Protein AF-A0A5Y4YJC3-F1 (afdb_monomer)

Sequence (100 aa):
MKVLNFFYENHPKFEVSYERKNQISKPNIIIKGPRFCGKKTLIFNFLSQFKASEILFLDLYDTRFEKQSLERLADFLNENLQIKILCLYNLDFIPNLEKI

Solvent-accessible surface area (backbone atoms only — not comparable to full-atom values): 6567 Å² total; per-residue (Å²): 108,71,60,63,52,48,32,47,77,60,52,78,89,47,61,75,66,85,85,60,97,71,75,91,86,67,82,95,76,85,92,82,77,69,87,90,75,49,63,66,58,54,51,29,47,57,54,41,78,52,58,65,77,27,39,38,56,44,52,62,75,41,91,80,55,54,78,73,58,54,79,50,41,42,60,52,47,69,74,38,74,64,49,79,40,82,44,79,36,74,75,86,69,87,75,86,58,90,77,100

Foldseek 3Di:
DVLQVCQLVVPDQLDQDPDDPDADDDPPDDDDDDPPPCPVNRVSNNCNVDDSLQEREDECPPPSDDLVVLVCVLVVCVVSVSHNYYHYHPDPDDRPPVSD

Secondary structure (DSSP, 8-state):
-HHHHHHHHT-------SPPSS---SSS------TTSSHHHHHHHHHTTS-GGGEEEEETTSTT--GGGGGGHHHHHHH-TT--EEEEES--S----TT-

pLDDT: mean 89.96, std 5.88, range [59.25, 96.75]

Organism: Campylobacter jejuni (NCBI:txid197)

InterPro domains:
  IPR041682 AAA domain, group 14 [PF13173] (26-87)

Radius of gyration: 13.53 Å; Cα contacts (8 Å, |Δi|>4): 87; chains: 1; bounding box: 30×36×29 Å

Nearest PDB structures (foldseek):
  8roe-assembly1_A  TM=3.899E-01  e=3.005E-01  Homo sapiens
  3tho-assembly1_A  TM=3.917E-01  e=1.155E+00  Thermotoga ma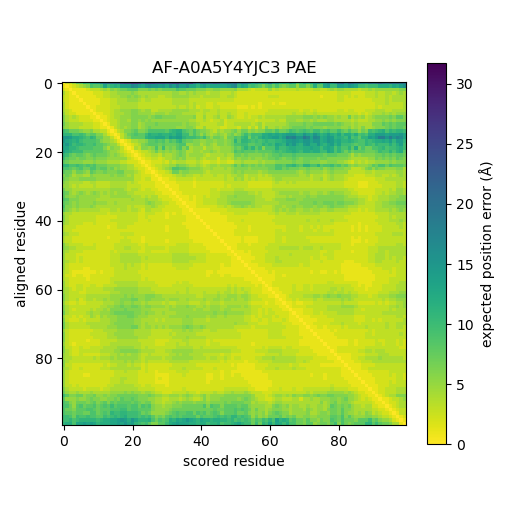ritima
  3qf7-assembly3_A  TM=3.318E-01  e=7.999E-01  Thermotoga maritima
  7wit-assembly1_A  TM=3.671E-01  e=2.720E+00  Bos taurus
  8iz8-assembly1_A  TM=3.713E-01  e=3.927E+00  Homo sapiens

Mean predicted aligned error: 4.11 Å

Structure (mm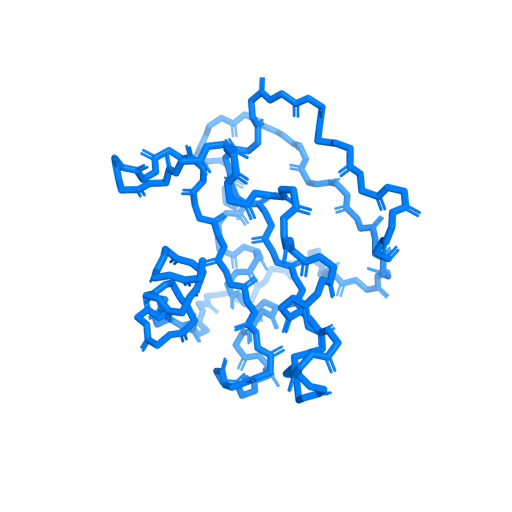CIF, N/CA/C/O backbone):
data_AF-A0A5Y4YJC3-F1
#
_entry.id   AF-A0A5Y4YJC3-F1
#
loop_
_atom_site.group_PDB
_atom_site.id
_atom_site.type_symbol
_atom_site.label_atom_id
_atom_site.label_alt_id
_atom_site.label_comp_id
_atom_site.label_asym_id
_atom_site.label_entity_id
_atom_site.label_seq_id
_atom_site.pdbx_PDB_ins_code
_atom_site.Cartn_x
_atom_site.Cartn_y
_atom_site.Cartn_z
_atom_site.occupancy
_atom_site.B_iso_or_equiv
_atom_site.auth_seq_id
_atom_site.auth_comp_id
_atom_site.auth_asym_id
_atom_site.auth_atom_id
_atom_site.pdbx_PDB_model_num
ATOM 1 N N . MET A 1 1 ? 9.189 -12.672 4.489 1.00 59.25 1 MET A N 1
ATOM 2 C CA . MET A 1 1 ? 8.886 -11.985 5.764 1.00 59.25 1 MET A CA 1
ATOM 3 C C . MET A 1 1 ? 9.670 -10.693 5.920 1.00 59.25 1 MET A C 1
ATOM 5 O O . MET A 1 1 ? 9.030 -9.664 6.031 1.00 59.25 1 MET A O 1
ATOM 9 N N . LYS A 1 2 ? 11.012 -10.695 5.847 1.00 79.50 2 LYS A N 1
ATOM 10 C CA . LYS A 1 2 ? 11.820 -9.477 6.082 1.00 79.50 2 LYS A CA 1
ATOM 11 C C . LYS A 1 2 ? 11.389 -8.249 5.260 1.00 79.50 2 LYS A C 1
ATOM 13 O O . LYS A 1 2 ? 11.336 -7.163 5.815 1.00 79.50 2 LYS A O 1
ATOM 18 N N . VAL A 1 3 ? 11.045 -8.425 3.981 1.00 89.31 3 VAL A N 1
ATOM 19 C CA . VAL A 1 3 ? 10.670 -7.313 3.087 1.00 89.31 3 VAL A CA 1
ATOM 20 C C . VAL A 1 3 ? 9.317 -6.687 3.458 1.00 89.31 3 VAL A C 1
ATOM 22 O O . VAL A 1 3 ? 9.237 -5.474 3.608 1.00 89.31 3 VAL A O 1
ATOM 25 N N . LEU A 1 4 ? 8.261 -7.487 3.662 1.00 91.12 4 LEU A N 1
ATOM 26 C CA . LEU A 1 4 ? 6.942 -6.959 4.052 1.00 91.12 4 LEU A CA 1
ATOM 27 C C . LEU A 1 4 ? 6.980 -6.299 5.437 1.00 91.12 4 LEU A C 1
ATOM 29 O O . LEU A 1 4 ? 6.457 -5.198 5.586 1.00 91.12 4 LEU A O 1
ATOM 33 N N . ASN A 1 5 ? 7.674 -6.911 6.405 1.00 92.81 5 ASN A N 1
ATOM 34 C CA . ASN A 1 5 ? 7.885 -6.308 7.724 1.00 92.81 5 ASN A CA 1
ATOM 35 C C . ASN A 1 5 ? 8.617 -4.971 7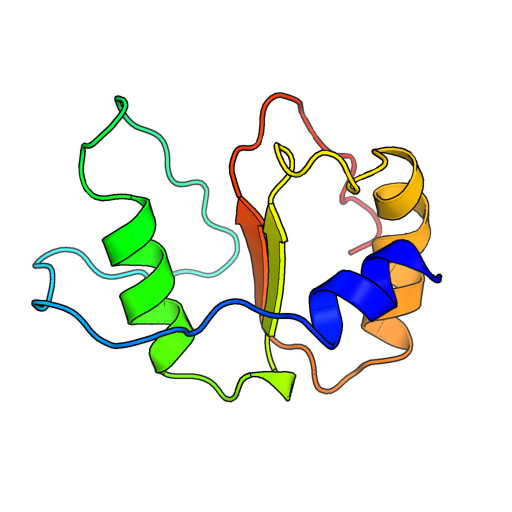.597 1.00 92.81 5 ASN A C 1
ATOM 37 O O . ASN A 1 5 ? 8.203 -3.990 8.201 1.00 92.81 5 ASN A O 1
ATOM 41 N N . PHE A 1 6 ? 9.660 -4.912 6.761 1.00 93.56 6 PHE A N 1
ATOM 42 C CA . PHE A 1 6 ? 10.402 -3.682 6.518 1.00 93.56 6 PHE A CA 1
ATOM 43 C C . PHE A 1 6 ? 9.481 -2.555 6.033 1.00 93.56 6 PHE A C 1
ATOM 45 O O . PHE A 1 6 ? 9.518 -1.467 6.599 1.00 93.56 6 PHE A O 1
ATOM 52 N N . PHE A 1 7 ? 8.638 -2.800 5.027 1.00 93.56 7 PHE A N 1
ATOM 53 C CA . PHE A 1 7 ? 7.718 -1.774 4.518 1.00 93.56 7 PHE A CA 1
ATOM 54 C C . PHE A 1 7 ? 6.624 -1.396 5.516 1.00 93.56 7 PHE A C 1
ATOM 56 O O . PHE A 1 7 ? 6.215 -0.238 5.562 1.00 93.56 7 PHE A O 1
ATOM 63 N N . TYR A 1 8 ? 6.166 -2.354 6.317 1.00 94.50 8 TYR A N 1
ATOM 64 C CA . TYR A 1 8 ? 5.177 -2.105 7.356 1.00 94.50 8 TYR A CA 1
ATOM 65 C C . TYR A 1 8 ? 5.737 -1.228 8.487 1.00 94.50 8 TYR A C 1
ATOM 67 O O . TYR A 1 8 ? 5.107 -0.254 8.891 1.00 94.50 8 TYR A O 1
ATOM 75 N N . GLU A 1 9 ? 6.956 -1.515 8.944 1.00 92.56 9 GLU A N 1
ATOM 76 C CA . GLU A 1 9 ? 7.651 -0.736 9.976 1.00 92.56 9 GLU A CA 1
ATOM 77 C C . GLU A 1 9 ? 8.134 0.628 9.454 1.00 92.56 9 GLU A C 1
ATOM 79 O O . GLU A 1 9 ? 8.177 1.602 10.202 1.00 92.56 9 GLU A O 1
ATOM 84 N N . ASN A 1 10 ? 8.480 0.715 8.164 1.00 92.06 10 ASN A N 1
ATOM 85 C CA . ASN A 1 10 ? 9.046 1.905 7.518 1.00 92.06 10 ASN A CA 1
ATOM 86 C C . ASN A 1 10 ? 8.068 2.512 6.506 1.00 92.06 10 ASN A C 1
ATOM 88 O O . ASN A 1 10 ? 8.419 2.792 5.354 1.00 92.06 10 ASN A O 1
ATOM 92 N N . HIS A 1 11 ? 6.826 2.716 6.935 1.00 88.75 11 HIS A N 1
ATOM 93 C CA . HIS A 1 11 ? 5.806 3.337 6.102 1.00 88.75 11 HIS A CA 1
ATOM 94 C C . HIS A 1 11 ? 6.136 4.822 5.814 1.00 88.75 11 HIS A C 1
ATOM 96 O O . HIS A 1 11 ? 6.766 5.510 6.626 1.00 88.75 11 HIS A O 1
ATOM 102 N N . PRO A 1 12 ? 5.684 5.380 4.676 1.00 89.50 12 PRO A N 1
ATOM 103 C CA . PRO A 1 12 ? 5.780 6.814 4.426 1.00 89.50 12 PRO A CA 1
ATOM 104 C C . PRO A 1 12 ? 5.003 7.638 5.459 1.00 89.50 12 PRO A C 1
ATOM 106 O O . PRO A 1 12 ? 4.032 7.174 6.058 1.00 89.50 12 PRO A O 1
ATOM 109 N N . LYS A 1 13 ? 5.364 8.915 5.603 1.00 88.88 13 LYS A N 1
ATOM 110 C CA . LYS A 1 13 ? 4.508 9.876 6.305 1.00 88.88 13 LYS A CA 1
ATOM 111 C C . LYS A 1 13 ? 3.296 10.210 5.433 1.00 88.88 13 LYS A C 1
ATOM 113 O O . LYS A 1 13 ? 3.442 10.796 4.358 1.00 88.88 13 LYS A O 1
ATOM 118 N N . PHE A 1 14 ? 2.109 9.832 5.897 1.00 88.56 14 PHE A N 1
ATOM 119 C CA . PHE A 1 14 ? 0.834 10.148 5.254 1.00 88.56 14 PHE A CA 1
ATOM 120 C C . PHE A 1 14 ? 0.327 11.493 5.783 1.00 88.56 14 PHE A C 1
ATOM 122 O O . PHE A 1 14 ? -0.550 11.556 6.638 1.00 88.56 14 PHE A O 1
ATOM 129 N N . GLU A 1 15 ? 0.946 12.582 5.337 1.00 81.62 15 GLU A N 1
ATOM 130 C CA . GLU A 1 15 ? 0.535 13.932 5.726 1.00 81.62 15 GLU A CA 1
ATOM 131 C C . GLU A 1 15 ? -0.575 14.446 4.804 1.00 81.62 15 GLU A C 1
ATOM 133 O O . GLU A 1 15 ? -0.523 14.278 3.582 1.00 81.62 15 GLU A O 1
ATOM 138 N N . VAL A 1 16 ? -1.581 15.086 5.406 1.00 77.25 16 VAL A N 1
ATOM 139 C CA . VAL A 1 16 ? -2.673 15.734 4.677 1.00 77.25 16 VAL A CA 1
ATOM 140 C C . VAL A 1 16 ? -2.113 16.927 3.904 1.00 77.25 16 VAL A C 1
ATOM 142 O O . VAL A 1 16 ? -1.509 17.830 4.477 1.00 77.25 16 VAL A O 1
ATOM 145 N N . SER A 1 17 ? -2.340 16.940 2.595 1.00 78.19 17 SER A N 1
ATOM 146 C CA . SER A 1 17 ? -2.117 18.102 1.735 1.00 78.19 17 SER A CA 1
ATOM 147 C C . SER A 1 17 ? -3.447 18.804 1.427 1.00 78.19 17 SER A C 1
ATOM 149 O O . SER A 1 17 ? -4.471 18.521 2.044 1.00 78.19 17 SER A O 1
ATOM 151 N N . TYR A 1 18 ? -3.462 19.702 0.439 1.00 79.75 18 TYR A N 1
ATOM 152 C CA . TYR A 1 18 ? -4.688 20.341 -0.039 1.00 79.75 1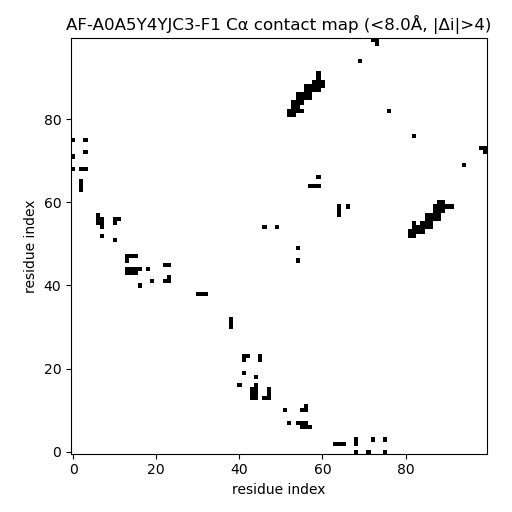8 TYR A CA 1
ATOM 153 C C . TYR A 1 18 ? -5.754 19.300 -0.389 1.00 79.75 18 TYR A C 1
ATOM 155 O O . TYR A 1 18 ? -5.496 18.341 -1.130 1.00 79.75 18 TYR A O 1
ATOM 163 N N . GLU A 1 19 ? -6.959 19.506 0.135 1.00 77.62 19 GLU A N 1
ATOM 164 C CA . GLU A 1 19 ? -8.083 18.614 -0.103 1.00 77.62 19 GLU A CA 1
ATOM 165 C C . GLU A 1 19 ? -8.437 18.573 -1.597 1.00 77.62 19 GLU A C 1
ATOM 167 O O . GLU A 1 19 ? -8.442 19.582 -2.310 1.00 77.62 19 GLU A O 1
ATOM 172 N N . ARG A 1 20 ? -8.697 17.365 -2.104 1.00 78.56 20 ARG A N 1
ATOM 173 C CA . ARG A 1 20 ? -9.028 17.128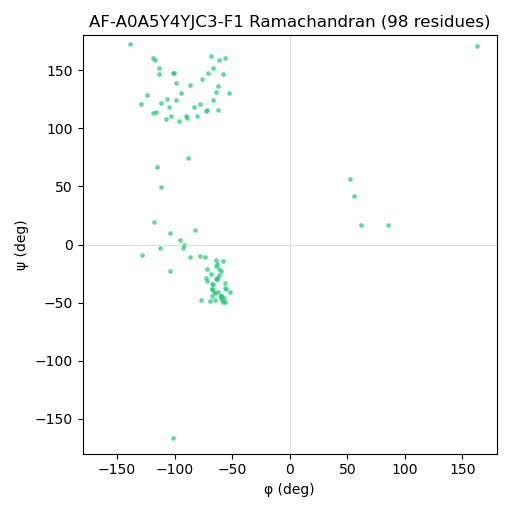 -3.511 1.00 78.56 20 ARG A CA 1
ATOM 174 C C . ARG A 1 20 ? -10.542 17.002 -3.647 1.00 78.56 20 ARG A C 1
ATOM 176 O O . ARG A 1 20 ? -11.171 16.313 -2.857 1.00 78.56 20 ARG A O 1
ATOM 183 N N . LYS A 1 21 ? -11.108 17.589 -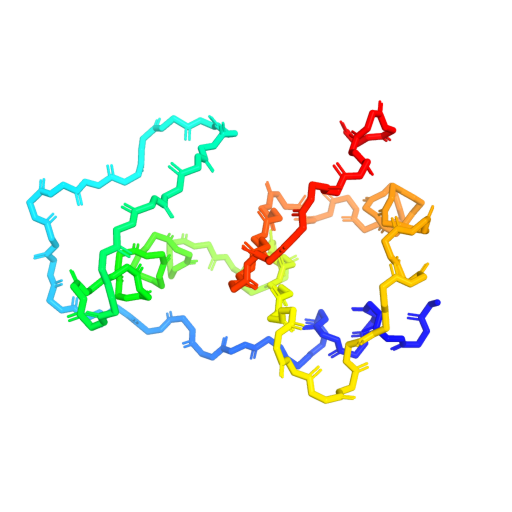4.710 1.00 83.50 21 LYS A N 1
ATOM 184 C CA . LYS A 1 21 ? -12.548 17.478 -5.030 1.00 83.50 21 LYS A CA 1
ATOM 185 C C . LYS A 1 21 ? -13.024 16.027 -5.153 1.00 83.50 21 LYS A C 1
ATOM 187 O O . LYS A 1 21 ? -14.130 15.706 -4.745 1.00 83.50 21 LYS A O 1
ATOM 192 N N . ASN A 1 22 ? -12.187 15.167 -5.735 1.00 82.56 22 ASN A N 1
ATOM 193 C CA . ASN A 1 22 ? -12.452 13.735 -5.814 1.00 82.56 22 ASN A CA 1
ATOM 194 C C . ASN A 1 22 ? -11.770 13.044 -4.636 1.00 82.56 22 ASN A C 1
ATOM 196 O O . ASN A 1 22 ? -10.573 13.250 -4.432 1.00 82.56 22 ASN A O 1
ATOM 200 N N . GLN A 1 23 ? -12.517 12.201 -3.930 1.00 86.00 23 GLN A N 1
ATOM 201 C CA . GLN A 1 23 ? -12.030 11.392 -2.816 1.00 86.00 23 GLN A CA 1
ATOM 202 C C . GLN A 1 23 ? -12.180 9.897 -3.121 1.00 86.00 23 GLN A C 1
ATOM 204 O O . GLN A 1 23 ? -12.947 9.493 -3.999 1.00 86.00 23 GLN A O 1
ATOM 209 N N . ILE A 1 24 ? -11.422 9.076 -2.398 1.00 90.19 24 ILE A N 1
ATOM 210 C CA . ILE A 1 24 ? -11.536 7.618 -2.441 1.00 90.19 24 ILE A CA 1
ATOM 211 C C . ILE A 1 24 ? -12.678 7.214 -1.504 1.00 90.19 24 ILE A C 1
ATOM 213 O O . ILE A 1 24 ? -12.612 7.479 -0.311 1.00 90.19 24 ILE A O 1
ATOM 217 N N . SER A 1 25 ? -13.728 6.595 -2.047 1.00 86.00 25 SER A N 1
ATOM 218 C CA . SER A 1 25 ? -14.937 6.231 -1.285 1.00 86.00 25 SER A CA 1
ATOM 219 C C . SER A 1 25 ? -15.354 4.767 -1.421 1.00 86.00 25 SER A C 1
ATOM 221 O O . SER A 1 25 ? -16.252 4.316 -0.715 1.00 86.00 25 SER A O 1
ATOM 223 N N . LYS A 1 26 ? -14.727 4.014 -2.331 1.00 88.44 26 LYS A N 1
ATOM 224 C CA . LYS A 1 26 ? -15.029 2.600 -2.579 1.00 88.44 26 LYS A CA 1
ATOM 225 C C . LYS A 1 26 ? -13.841 1.723 -2.175 1.00 88.44 26 LYS A C 1
ATOM 227 O O . LYS A 1 26 ? -12.702 2.163 -2.349 1.00 88.44 26 LYS A O 1
ATOM 232 N N . PRO A 1 27 ? -14.084 0.495 -1.685 1.00 88.38 27 PRO A N 1
ATOM 233 C CA . PRO A 1 27 ? -13.028 -0.497 -1.521 1.00 88.38 27 PRO A CA 1
ATOM 234 C C . PRO A 1 27 ? -12.516 -0.978 -2.887 1.00 88.38 27 PRO A C 1
ATOM 236 O O . PRO A 1 27 ? -13.196 -0.815 -3.902 1.00 88.38 27 PRO A O 1
ATOM 239 N N . ASN A 1 28 ? -11.332 -1.599 -2.898 1.00 89.25 28 ASN A N 1
ATOM 240 C CA . ASN A 1 28 ? -10.756 -2.306 -4.051 1.00 89.25 28 ASN A CA 1
ATOM 241 C C . ASN A 1 28 ? -10.722 -1.469 -5.339 1.00 89.25 28 ASN A C 1
ATOM 243 O O . ASN A 1 28 ? -11.268 -1.840 -6.378 1.00 89.25 28 ASN A O 1
ATOM 247 N N . ILE A 1 29 ? -10.086 -0.302 -5.256 1.00 92.50 29 ILE A N 1
ATOM 248 C CA . ILE A 1 29 ? -10.015 0.654 -6.360 1.00 92.50 29 ILE A CA 1
ATOM 249 C C . ILE A 1 29 ? -8.677 0.601 -7.097 1.00 92.50 29 ILE A C 1
ATOM 251 O O . ILE A 1 29 ? -7.619 0.414 -6.503 1.00 92.50 29 ILE A O 1
ATOM 255 N N . ILE A 1 30 ? -8.723 0.875 -8.402 1.00 92.25 30 ILE A N 1
ATOM 256 C CA . ILE A 1 30 ? -7.536 1.090 -9.234 1.00 92.25 30 ILE A CA 1
ATOM 257 C C . ILE A 1 30 ? -7.506 2.556 -9.667 1.00 92.25 30 ILE A C 1
ATOM 259 O O . ILE A 1 30 ? -8.422 3.041 -10.333 1.00 92.25 30 ILE A O 1
ATOM 263 N N . ILE A 1 31 ? -6.428 3.263 -9.324 1.00 92.81 31 ILE A N 1
ATOM 264 C CA . ILE A 1 31 ? -6.221 4.662 -9.715 1.00 92.81 31 ILE A CA 1
ATOM 265 C C . ILE A 1 31 ? -5.219 4.713 -10.866 1.00 92.81 31 ILE A C 1
ATOM 267 O O . ILE A 1 31 ? -4.023 4.498 -10.678 1.00 92.81 31 ILE A O 1
ATOM 271 N N . LYS A 1 32 ? -5.698 5.067 -12.061 1.00 92.44 32 LYS A N 1
ATOM 272 C CA . LYS A 1 32 ? -4.869 5.239 -13.264 1.00 92.44 32 LYS A CA 1
ATOM 273 C C . LYS A 1 32 ? -4.839 6.690 -13.734 1.00 92.44 32 LYS A C 1
ATOM 275 O O . LYS A 1 32 ? -5.790 7.440 -13.538 1.00 92.44 32 LYS A O 1
ATOM 280 N N . GLY A 1 33 ? -3.748 7.083 -14.383 1.00 91.62 33 GLY A N 1
ATOM 281 C CA . GLY A 1 33 ? -3.628 8.395 -15.018 1.00 91.62 33 GLY A CA 1
ATOM 282 C C . GLY A 1 33 ? -2.180 8.780 -15.332 1.00 91.62 33 GLY A C 1
ATOM 283 O O . GLY A 1 33 ? -1.260 8.107 -14.852 1.00 91.62 33 GLY A O 1
ATOM 284 N N . PRO A 1 34 ? -1.960 9.874 -16.082 1.00 93.44 34 PRO A N 1
ATOM 285 C CA . PRO A 1 34 ? -0.629 10.349 -16.470 1.00 93.44 34 PRO A CA 1
ATOM 286 C C . PRO A 1 34 ? 0.310 10.598 -15.281 1.00 93.44 34 PRO A C 1
ATOM 288 O O . PRO A 1 34 ?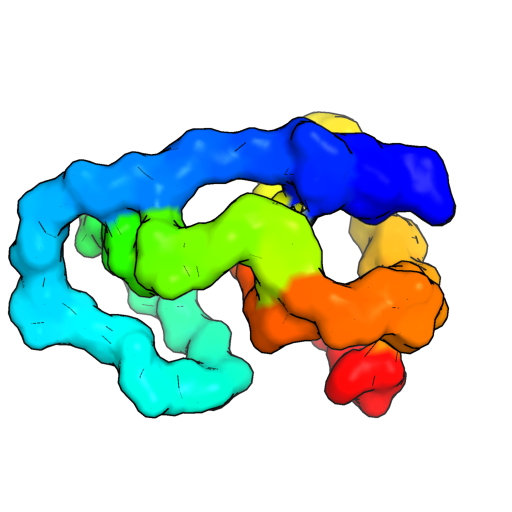 -0.130 10.762 -14.138 1.00 93.44 34 PRO A O 1
ATOM 291 N N . ARG A 1 35 ? 1.625 10.641 -15.522 1.00 90.06 35 ARG A N 1
ATOM 292 C CA . ARG A 1 35 ? 2.593 11.044 -14.485 1.00 90.06 35 ARG A CA 1
ATOM 293 C C . ARG A 1 35 ? 2.262 12.460 -13.983 1.00 90.06 35 ARG A C 1
ATOM 295 O O . ARG A 1 35 ? 1.737 13.277 -14.727 1.00 90.06 35 ARG A O 1
ATOM 302 N N . PHE A 1 36 ? 2.526 12.715 -12.702 1.00 88.50 36 PHE A N 1
ATOM 303 C CA . PHE A 1 36 ? 2.347 14.026 -12.055 1.00 88.50 36 PHE A CA 1
ATOM 304 C C . PHE A 1 36 ? 0.916 14.605 -12.006 1.00 88.50 36 PHE A C 1
ATOM 306 O O . PHE A 1 36 ? 0.743 15.765 -11.661 1.00 88.50 36 PHE A O 1
ATOM 313 N N . CYS A 1 37 ? -0.139 13.809 -12.226 1.00 90.31 37 CYS A N 1
ATOM 314 C CA . CYS A 1 37 ? -1.529 14.289 -12.107 1.00 90.31 37 CYS A CA 1
ATOM 315 C C . CYS A 1 37 ? -2.106 14.308 -10.669 1.00 90.31 37 CYS A C 1
ATOM 317 O O . CYS A 1 37 ? -3.315 14.448 -10.483 1.00 90.31 37 CYS A O 1
ATOM 319 N N . GLY A 1 38 ? -1.268 14.139 -9.638 1.00 89.56 38 GLY A N 1
ATOM 320 C CA . GLY A 1 38 ? -1.696 14.191 -8.231 1.00 89.56 38 GLY A CA 1
ATOM 321 C C . GLY A 1 38 ? -2.249 12.881 -7.649 1.00 89.56 38 GLY A C 1
ATOM 322 O O . GLY A 1 38 ? -2.881 12.912 -6.596 1.00 89.56 38 GLY A O 1
ATOM 323 N N . LYS A 1 39 ? -2.003 11.724 -8.288 1.00 91.94 39 LYS A N 1
ATOM 324 C CA . LYS A 1 39 ? -2.409 10.402 -7.753 1.00 91.94 39 LYS A CA 1
ATOM 325 C C . LYS A 1 39 ? -1.841 10.136 -6.360 1.00 91.94 39 LYS A C 1
ATOM 327 O O . LYS A 1 39 ? -2.575 9.717 -5.477 1.00 91.94 39 LYS A O 1
ATOM 332 N N . LYS A 1 40 ? -0.546 10.418 -6.163 1.00 92.00 40 LYS A N 1
ATOM 333 C CA . LYS A 1 40 ? 0.126 10.237 -4.870 1.00 92.00 40 LYS A CA 1
ATOM 334 C C . LYS A 1 40 ? -0.556 11.059 -3.780 1.00 92.00 40 LYS A C 1
ATOM 336 O O . LYS A 1 40 ? -0.890 10.512 -2.743 1.00 92.00 40 LYS A O 1
ATOM 341 N N . THR A 1 41 ? -0.829 12.335 -4.051 1.00 91.44 41 THR A N 1
ATOM 342 C CA . THR A 1 41 ? -1.540 13.226 -3.124 1.00 91.44 41 THR A CA 1
ATOM 343 C C . THR A 1 41 ? -2.931 12.700 -2.785 1.00 91.44 41 THR A C 1
ATOM 345 O O . THR A 1 41 ? -3.299 12.683 -1.620 1.00 91.44 41 THR A O 1
ATOM 348 N N . LEU A 1 42 ? -3.689 12.221 -3.778 1.00 92.50 42 LEU A N 1
ATOM 349 C CA . LEU A 1 42 ? -5.010 11.630 -3.547 1.00 92.50 42 LEU A CA 1
ATOM 350 C C . LEU A 1 42 ? -4.940 10.407 -2.618 1.00 92.50 42 LEU A C 1
ATOM 352 O O . LEU A 1 42 ? -5.730 10.309 -1.686 1.00 92.50 42 LEU A O 1
ATOM 356 N N . ILE A 1 43 ? -3.988 9.503 -2.862 1.00 93.56 43 ILE A N 1
ATOM 357 C CA . ILE A 1 43 ? -3.778 8.307 -2.035 1.00 93.56 43 ILE A CA 1
ATOM 358 C C . ILE A 1 43 ? -3.341 8.709 -0.623 1.00 93.56 43 ILE A C 1
ATOM 360 O O . ILE A 1 43 ? -3.910 8.231 0.347 1.00 93.56 43 ILE A O 1
ATOM 364 N N . PHE A 1 44 ? -2.370 9.611 -0.491 1.00 93.50 44 PHE A N 1
ATOM 365 C CA . PHE A 1 44 ? -1.807 9.992 0.807 1.00 93.50 44 PHE A CA 1
ATOM 366 C C . PHE A 1 44 ? -2.821 10.749 1.671 1.00 93.50 44 PHE A C 1
ATOM 368 O O . PHE A 1 44 ? -2.903 10.473 2.860 1.00 93.50 44 PHE A O 1
ATOM 375 N N . ASN A 1 45 ? -3.644 11.617 1.072 1.00 92.06 45 ASN A N 1
ATOM 376 C CA . ASN A 1 45 ? -4.744 12.288 1.772 1.00 92.06 45 ASN A CA 1
ATOM 377 C C . ASN A 1 45 ? -5.821 11.311 2.268 1.00 92.06 45 ASN A C 1
ATOM 379 O O . ASN A 1 45 ? -6.510 11.602 3.237 1.00 92.06 45 ASN A O 1
ATOM 383 N N . PHE A 1 46 ? -6.019 10.186 1.578 1.00 93.12 46 PHE A N 1
ATOM 384 C CA . PHE A 1 46 ? -6.930 9.141 2.040 1.00 93.12 46 PHE A CA 1
ATOM 385 C C . PHE A 1 46 ? -6.292 8.321 3.166 1.00 93.12 46 PHE A C 1
ATOM 387 O O . PHE A 1 46 ? -6.898 8.124 4.211 1.00 93.12 46 PHE A O 1
ATOM 394 N N . LEU A 1 47 ? -5.040 7.892 2.983 1.00 94.25 47 LEU A N 1
ATOM 395 C CA . LEU A 1 47 ? -4.304 7.100 3.970 1.00 94.25 47 LEU A CA 1
ATOM 396 C C . LEU A 1 47 ? -4.060 7.855 5.283 1.00 94.25 47 LEU A C 1
ATOM 398 O O . LEU A 1 47 ? -4.032 7.233 6.338 1.00 94.25 47 LEU A O 1
ATOM 402 N N . SER A 1 48 ? -3.940 9.182 5.247 1.00 92.94 48 SER A N 1
ATOM 403 C CA . SER A 1 48 ? -3.746 10.012 6.442 1.00 92.94 48 SER A CA 1
ATOM 404 C C . SER A 1 48 ? -4.922 9.987 7.426 1.00 92.94 48 SER A C 1
ATOM 406 O O . SER A 1 48 ? -4.779 10.436 8.561 1.00 92.94 48 SER A O 1
ATOM 408 N N . GLN A 1 49 ? -6.081 9.468 7.013 1.00 92.50 49 GLN A N 1
ATOM 409 C CA . GLN A 1 49 ? -7.258 9.288 7.869 1.00 92.50 49 GLN A CA 1
ATOM 410 C C . GLN A 1 49 ? -7.139 8.064 8.793 1.00 92.50 49 GLN A C 1
ATOM 412 O O . GLN A 1 49 ? -7.959 7.892 9.694 1.00 92.50 49 GLN A O 1
ATOM 417 N N . PHE A 1 50 ? -6.129 7.217 8.577 1.00 94.00 50 PHE A N 1
ATOM 418 C CA . PHE A 1 50 ? -5.922 5.958 9.285 1.00 94.00 50 PHE A CA 1
ATOM 419 C C . PHE A 1 50 ? -4.618 5.986 10.078 1.00 94.00 50 PHE A C 1
ATOM 421 O O . PHE A 1 50 ? -3.702 6.765 9.800 1.00 94.00 50 PHE A O 1
ATOM 428 N N . LYS A 1 51 ? -4.509 5.115 11.083 1.00 94.25 51 LYS A N 1
ATOM 429 C CA . LYS A 1 51 ? -3.246 4.945 11.804 1.00 94.25 51 LYS A CA 1
ATOM 430 C C . LYS A 1 51 ? -2.249 4.238 10.899 1.00 94.25 51 LYS A C 1
ATOM 432 O O . LYS A 1 51 ? -2.611 3.347 10.140 1.00 94.25 51 LYS A O 1
ATOM 437 N N . ALA A 1 52 ? -0.972 4.560 11.051 1.00 92.06 52 ALA A N 1
ATOM 438 C CA . ALA A 1 52 ? 0.076 3.906 10.279 1.00 92.06 52 ALA A CA 1
ATOM 439 C C . ALA A 1 52 ? 0.088 2.374 10.434 1.00 92.06 52 ALA A C 1
ATOM 441 O O . ALA A 1 52 ? 0.260 1.660 9.455 1.00 92.06 52 ALA A O 1
ATOM 442 N N . SER A 1 53 ? -0.194 1.873 11.641 1.00 94.06 53 SER A N 1
ATOM 443 C CA . SER A 1 53 ? -0.332 0.438 11.925 1.00 94.06 53 SER A CA 1
ATOM 444 C C . SER A 1 53 ? -1.488 -0.237 11.178 1.00 94.06 53 SER A C 1
ATOM 446 O O . SER A 1 53 ? -1.570 -1.454 11.138 1.00 94.06 53 SER A O 1
ATOM 448 N N . GLU A 1 54 ? -2.434 0.531 10.641 1.00 96.56 54 GLU A N 1
ATOM 449 C CA . GLU A 1 54 ? -3.575 0.005 9.888 1.00 96.56 54 GLU A CA 1
ATOM 450 C C . GLU A 1 54 ? -3.290 -0.066 8.381 1.00 96.56 54 GLU A C 1
ATOM 452 O O . GLU A 1 54 ? -4.153 -0.491 7.610 1.00 96.56 54 GLU A O 1
ATOM 457 N N . ILE A 1 55 ? -2.098 0.351 7.947 1.00 96.75 55 ILE A N 1
ATOM 458 C CA . ILE A 1 55 ? -1.757 0.546 6.541 1.00 96.75 55 ILE A CA 1
ATOM 459 C C . ILE A 1 55 ? -0.529 -0.291 6.191 1.00 96.75 55 ILE A C 1
ATOM 461 O O . ILE A 1 55 ? 0.529 -0.159 6.800 1.00 96.75 55 ILE A O 1
ATOM 465 N N . LEU A 1 56 ? -0.640 -1.073 5.122 1.00 96.62 56 LEU A N 1
ATOM 466 C CA . LEU A 1 56 ? 0.502 -1.637 4.420 1.00 96.62 56 LEU A CA 1
ATOM 467 C C . LEU A 1 56 ? 0.671 -0.914 3.086 1.00 96.62 56 LEU A C 1
ATOM 469 O O . LEU A 1 56 ? -0.126 -1.084 2.162 1.00 96.62 56 LEU A O 1
ATOM 473 N N . PHE A 1 57 ? 1.715 -0.094 2.992 1.00 96.44 57 PHE A N 1
ATOM 474 C CA . PHE A 1 57 ? 2.055 0.639 1.777 1.00 96.44 57 PHE A CA 1
ATOM 475 C C . PHE A 1 57 ? 3.264 -0.003 1.100 1.00 96.44 57 PHE A C 1
ATOM 477 O O . PHE A 1 57 ? 4.354 -0.029 1.667 1.00 96.44 57 PHE A O 1
ATOM 484 N N . LEU A 1 58 ? 3.078 -0.488 -0.126 1.00 95.12 58 LEU A N 1
ATOM 485 C CA . LEU A 1 58 ? 4.125 -1.113 -0.925 1.00 95.12 58 LEU A CA 1
ATOM 486 C C . LEU A 1 58 ? 4.374 -0.260 -2.168 1.00 95.12 58 LEU A C 1
ATOM 488 O O . LEU A 1 58 ? 3.497 -0.141 -3.022 1.00 95.12 58 LEU A O 1
ATOM 492 N N . ASP A 1 59 ? 5.563 0.332 -2.275 1.00 93.94 59 ASP A N 1
ATOM 493 C CA . ASP A 1 59 ? 6.021 0.952 -3.520 1.00 93.94 59 ASP A CA 1
ATOM 494 C C . ASP A 1 59 ? 6.758 -0.096 -4.351 1.00 93.94 59 ASP A C 1
ATOM 496 O O . ASP A 1 59 ? 7.849 -0.535 -3.991 1.00 93.94 59 ASP A O 1
ATOM 500 N N . LEU A 1 60 ? 6.158 -0.506 -5.466 1.00 92.69 60 LEU A N 1
ATOM 501 C CA . LEU A 1 60 ? 6.704 -1.561 -6.316 1.00 92.69 60 LEU A CA 1
ATOM 502 C C . LEU A 1 60 ? 7.928 -1.101 -7.121 1.00 92.69 60 LEU A C 1
ATOM 504 O O . LEU A 1 60 ? 8.614 -1.932 -7.712 1.00 92.69 60 LEU A O 1
ATOM 508 N N . TYR A 1 61 ? 8.212 0.205 -7.146 1.00 92.94 61 TYR A N 1
ATOM 509 C CA . TYR A 1 61 ? 9.434 0.759 -7.735 1.00 92.94 61 TYR A CA 1
ATOM 510 C C . TYR A 1 61 ? 10.562 0.932 -6.714 1.00 92.94 61 TYR A C 1
ATOM 512 O O . TYR A 1 61 ? 11.662 1.341 -7.091 1.00 92.94 61 TYR A O 1
ATOM 520 N N . ASP A 1 62 ? 10.318 0.640 -5.434 1.00 92.25 62 ASP A N 1
ATOM 521 C CA . ASP A 1 62 ? 11.378 0.625 -4.433 1.00 92.25 62 ASP A CA 1
ATOM 522 C C . ASP A 1 62 ? 12.385 -0.482 -4.766 1.00 92.25 62 ASP A C 1
ATOM 524 O O . ASP A 1 62 ? 12.015 -1.627 -5.013 1.00 92.25 62 ASP A O 1
ATOM 528 N N . THR A 1 63 ? 13.678 -0.159 -4.758 1.00 90.50 63 THR A N 1
ATOM 529 C CA . THR A 1 63 ? 14.741 -1.114 -5.110 1.00 90.50 63 THR A CA 1
ATOM 530 C C . THR A 1 63 ? 14.830 -2.299 -4.152 1.00 90.50 63 THR A C 1
ATOM 532 O O . THR A 1 63 ? 15.411 -3.323 -4.501 1.00 90.50 63 THR A O 1
ATOM 535 N 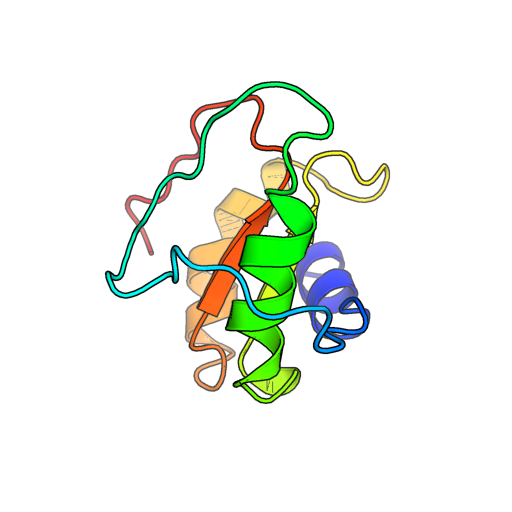N . ARG A 1 64 ? 14.261 -2.173 -2.948 1.00 89.88 64 ARG A N 1
ATOM 536 C CA . ARG A 1 64 ? 14.185 -3.235 -1.937 1.00 89.88 64 ARG A CA 1
ATOM 537 C C . ARG A 1 64 ? 12.968 -4.137 -2.130 1.00 89.88 64 ARG A C 1
ATOM 539 O O . ARG A 1 64 ? 12.850 -5.147 -1.440 1.00 89.88 64 ARG A O 1
ATOM 546 N N . PHE A 1 65 ? 12.033 -3.757 -3.001 1.00 91.44 65 PHE A N 1
ATOM 547 C CA . PHE A 1 65 ? 10.830 -4.534 -3.241 1.00 91.44 65 PHE A CA 1
ATOM 548 C C . PHE A 1 65 ? 11.130 -5.731 -4.146 1.00 91.44 65 PHE A C 1
ATOM 550 O O . PHE A 1 65 ? 11.532 -5.597 -5.300 1.00 91.44 65 PHE A O 1
ATOM 557 N N . GLU A 1 66 ? 10.865 -6.926 -3.629 1.00 90.44 66 GLU A N 1
ATOM 558 C CA . GLU A 1 66 ? 10.974 -8.173 -4.377 1.00 90.44 66 GLU A CA 1
ATOM 559 C C . GLU A 1 66 ? 9.575 -8.695 -4.704 1.00 90.44 66 GLU A C 1
ATOM 561 O O . GLU A 1 66 ? 8.782 -8.935 -3.793 1.00 90.44 66 GLU A O 1
ATOM 566 N N . LYS A 1 67 ? 9.278 -8.948 -5.988 1.00 88.50 67 LYS A N 1
ATOM 567 C CA . LYS A 1 67 ? 7.951 -9.426 -6.436 1.00 88.50 67 LYS A CA 1
ATOM 568 C C . LYS A 1 67 ? 7.505 -10.717 -5.733 1.00 88.50 67 LYS A C 1
ATOM 570 O O . LYS A 1 67 ? 6.325 -10.863 -5.433 1.00 88.50 67 LYS A O 1
ATOM 575 N N . GLN A 1 68 ? 8.450 -11.599 -5.397 1.00 88.75 68 GLN A N 1
ATOM 576 C CA . GLN A 1 68 ? 8.214 -12.836 -4.631 1.00 88.75 68 GLN A CA 1
ATOM 577 C C . GLN A 1 68 ? 7.613 -12.570 -3.241 1.00 88.75 68 GLN A C 1
ATOM 579 O O . GLN A 1 68 ? 6.937 -13.425 -2.676 1.00 88.75 68 GLN A O 1
ATOM 584 N N . SER A 1 69 ? 7.792 -11.364 -2.691 1.00 88.69 69 SER A N 1
ATOM 585 C CA . SER A 1 69 ? 7.182 -10.970 -1.417 1.00 88.69 69 SER A CA 1
ATOM 586 C C . SER A 1 69 ? 5.653 -10.991 -1.470 1.00 88.69 69 SER A C 1
ATOM 588 O O . SER A 1 69 ? 5.028 -11.211 -0.436 1.00 88.69 69 SER A O 1
ATOM 590 N N . LEU A 1 70 ? 5.048 -10.812 -2.653 1.00 90.06 70 LEU A N 1
ATOM 591 C CA . LEU A 1 70 ? 3.593 -10.865 -2.820 1.00 90.06 70 LEU A CA 1
ATOM 592 C C . LEU A 1 70 ? 3.018 -12.272 -2.621 1.00 90.06 70 LEU A C 1
ATOM 594 O O . LEU A 1 70 ? 1.869 -12.395 -2.212 1.00 90.06 70 LEU A O 1
ATOM 598 N N . GLU A 1 71 ? 3.806 -13.330 -2.833 1.00 89.38 71 GLU A N 1
ATOM 599 C CA . GLU A 1 71 ? 3.345 -14.715 -2.644 1.00 89.38 71 GLU A CA 1
ATOM 600 C C . GLU A 1 71 ? 2.955 -15.006 -1.191 1.00 89.38 71 GLU A C 1
ATOM 602 O O . GLU A 1 71 ? 2.086 -15.835 -0.937 1.00 89.38 71 GLU A O 1
ATOM 607 N N . ARG A 1 72 ? 3.581 -14.295 -0.244 1.00 89.31 72 ARG A N 1
ATOM 608 C CA . ARG A 1 72 ? 3.336 -14.412 1.202 1.00 89.31 72 ARG A CA 1
ATOM 609 C C . ARG A 1 72 ? 2.499 -13.264 1.763 1.00 89.31 72 ARG A C 1
ATOM 611 O O . ARG A 1 72 ? 2.421 -13.100 2.977 1.00 89.31 72 ARG A O 1
ATOM 618 N N . LEU A 1 73 ? 1.923 -12.430 0.898 1.00 92.81 73 LEU A N 1
ATOM 619 C CA . LEU A 1 73 ? 1.167 -11.259 1.329 1.00 92.81 73 LEU A CA 1
ATOM 620 C C . LEU A 1 73 ? -0.098 -11.657 2.093 1.00 92.81 73 LEU A C 1
ATOM 622 O O . LEU A 1 73 ? -0.381 -11.064 3.125 1.00 92.81 73 LEU A O 1
ATOM 626 N N . ALA A 1 74 ? -0.808 -12.689 1.629 1.00 92.38 74 ALA A N 1
ATOM 627 C CA . ALA A 1 74 ? -1.986 -13.216 2.314 1.00 92.38 74 ALA A CA 1
ATOM 628 C C . ALA A 1 74 ? -1.659 -13.668 3.748 1.00 92.38 74 ALA A C 1
ATOM 630 O O . ALA A 1 74 ? -2.308 -13.232 4.695 1.00 92.38 74 ALA A O 1
ATOM 631 N N . ASP A 1 75 ? -0.601 -14.468 3.917 1.00 92.69 75 ASP A N 1
ATOM 632 C CA . ASP A 1 75 ? -0.152 -14.932 5.236 1.00 92.69 75 ASP A CA 1
ATOM 633 C C . ASP A 1 75 ? 0.210 -13.749 6.144 1.00 92.69 75 ASP A C 1
ATOM 635 O O . ASP A 1 75 ? -0.231 -13.679 7.287 1.00 92.69 75 ASP A O 1
ATOM 639 N N . PHE A 1 76 ? 0.939 -12.765 5.610 1.00 94.12 76 PHE A N 1
ATOM 640 C CA . PHE A 1 76 ? 1.326 -11.571 6.359 1.00 94.12 76 PHE A CA 1
ATOM 641 C C . PHE A 1 76 ? 0.122 -10.740 6.828 1.00 94.12 76 PHE A C 1
ATOM 643 O O . PHE A 1 76 ? 0.118 -10.251 7.958 1.00 94.12 76 PHE A O 1
ATOM 650 N N . LEU A 1 77 ? -0.900 -10.579 5.983 1.00 94.12 77 LEU A N 1
ATOM 651 C CA . LEU A 1 77 ? -2.132 -9.874 6.347 1.00 94.12 77 LEU A CA 1
ATOM 652 C C . LEU A 1 77 ? -2.932 -10.649 7.404 1.00 94.12 77 LEU A C 1
ATOM 654 O O . LEU A 1 77 ? -3.455 -10.042 8.335 1.00 94.12 77 LEU A O 1
ATOM 658 N N . ASN A 1 78 ? -2.963 -11.981 7.312 1.00 93.12 78 ASN A N 1
ATOM 659 C CA . ASN A 1 78 ? -3.612 -12.840 8.306 1.00 93.12 78 ASN A CA 1
ATOM 660 C C . ASN A 1 78 ? -2.903 -12.805 9.671 1.00 93.12 78 ASN A C 1
ATOM 662 O O . ASN A 1 78 ? -3.560 -12.877 10.708 1.00 93.12 78 ASN A O 1
ATOM 666 N N . GLU A 1 79 ? -1.576 -12.667 9.689 1.00 94.00 79 GLU A N 1
ATOM 667 C CA . GLU A 1 79 ? -0.792 -12.490 10.918 1.00 94.00 79 GLU A CA 1
ATOM 668 C C . GLU A 1 79 ? -0.959 -11.087 11.532 1.00 94.00 79 GLU A C 1
ATOM 670 O O . GLU A 1 79 ? -0.860 -10.925 12.748 1.00 94.00 79 GLU A O 1
ATOM 675 N N . ASN A 1 80 ? -1.235 -10.070 10.709 1.00 94.44 80 ASN A N 1
ATOM 676 C CA . ASN A 1 80 ? -1.333 -8.666 11.114 1.00 94.44 80 ASN A CA 1
ATOM 677 C C . ASN A 1 80 ? -2.756 -8.129 10.917 1.00 94.44 80 ASN A C 1
ATOM 679 O O . ASN A 1 80 ? -2.993 -7.221 10.117 1.00 94.44 80 ASN A O 1
ATOM 683 N N . LEU A 1 81 ? -3.702 -8.659 11.698 1.00 93.69 81 LEU A N 1
ATOM 684 C CA . LEU A 1 81 ? -5.134 -8.330 11.625 1.00 93.69 81 LEU A CA 1
ATOM 685 C C . LEU A 1 81 ? -5.464 -6.840 11.832 1.00 93.69 81 LEU A C 1
ATOM 687 O O . LEU A 1 81 ? -6.583 -6.409 11.553 1.00 93.69 81 LEU A O 1
ATOM 691 N N . GLN A 1 82 ? -4.523 -6.038 12.337 1.00 95.81 82 GLN A N 1
ATOM 692 C CA . GLN A 1 82 ? -4.696 -4.590 12.435 1.00 95.81 82 GLN A CA 1
ATOM 693 C C . GLN A 1 82 ? -4.632 -3.874 11.077 1.00 95.81 82 GLN A C 1
ATOM 695 O O . GLN A 1 82 ? -5.141 -2.757 10.978 1.00 95.81 82 GLN A O 1
ATOM 700 N N . ILE A 1 83 ? -4.027 -4.483 10.050 1.00 96.50 83 ILE A N 1
ATOM 701 C CA . ILE A 1 83 ? -3.916 -3.900 8.711 1.00 96.50 83 ILE A CA 1
ATOM 702 C C . ILE A 1 83 ? -5.296 -3.919 8.056 1.00 96.50 83 ILE A C 1
ATOM 7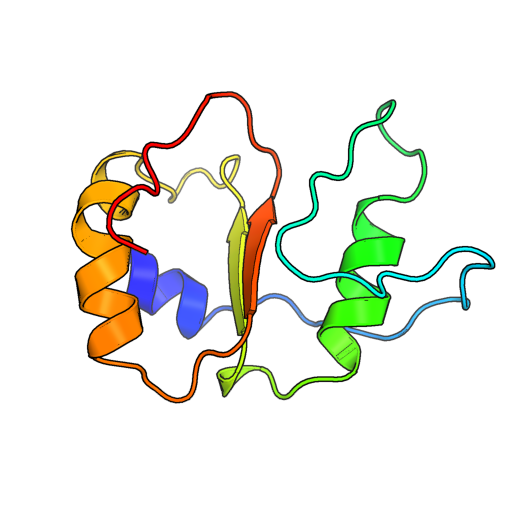04 O O . ILE A 1 83 ? -5.864 -4.968 7.771 1.00 96.50 83 ILE A O 1
ATOM 708 N N . LYS A 1 84 ? -5.831 -2.729 7.790 1.00 94.62 84 LYS A N 1
ATOM 709 C CA . LYS A 1 84 ? -7.133 -2.521 7.144 1.00 94.62 84 LYS A CA 1
ATOM 710 C C . LYS A 1 84 ? -6.990 -2.096 5.691 1.00 94.62 84 LYS A C 1
ATOM 712 O O . LYS A 1 84 ? -7.933 -2.238 4.917 1.00 94.62 84 LYS A O 1
ATOM 717 N N . ILE A 1 85 ? -5.838 -1.528 5.332 1.00 95.56 85 ILE A N 1
ATOM 718 C CA . ILE A 1 85 ? -5.599 -0.966 4.008 1.00 95.56 85 ILE A CA 1
ATOM 719 C C . ILE A 1 85 ? -4.304 -1.517 3.438 1.00 95.56 85 ILE A C 1
ATOM 721 O O . ILE A 1 85 ? -3.223 -1.279 3.970 1.00 95.56 85 ILE A O 1
ATOM 725 N N . LEU A 1 86 ? -4.422 -2.177 2.291 1.00 95.62 86 LEU A N 1
ATOM 726 C CA . LEU A 1 86 ? -3.306 -2.508 1.420 1.00 95.62 86 LEU A CA 1
ATOM 727 C C . LEU A 1 86 ? -3.242 -1.489 0.279 1.00 95.62 86 LEU A C 1
ATOM 729 O O . LEU A 1 86 ? -4.204 -1.320 -0.472 1.00 95.62 86 LEU A O 1
ATOM 733 N N . CYS A 1 87 ? -2.098 -0.831 0.114 1.00 95.44 87 CYS A N 1
ATOM 734 C CA . CYS A 1 87 ? -1.838 0.058 -1.009 1.00 95.44 87 CYS A CA 1
ATOM 735 C C . CYS A 1 87 ? -0.655 -0.462 -1.827 1.00 95.44 87 CYS A C 1
ATOM 737 O O . CYS A 1 87 ? 0.480 -0.460 -1.355 1.00 95.44 87 CYS A O 1
ATOM 739 N N . LEU A 1 88 ? -0.928 -0.878 -3.067 1.00 95.12 88 LEU A N 1
ATOM 740 C CA . LEU A 1 88 ? 0.089 -1.226 -4.059 1.00 95.12 88 LEU A CA 1
ATOM 741 C C . LEU A 1 88 ? 0.329 -0.014 -4.963 1.00 95.12 88 LEU A C 1
ATOM 743 O O . LEU A 1 88 ? -0.513 0.340 -5.793 1.00 95.12 88 LEU A O 1
ATOM 747 N N . TYR A 1 89 ? 1.463 0.651 -4.782 1.00 95.19 89 TYR A N 1
ATOM 748 C CA . TYR A 1 89 ? 1.829 1.859 -5.510 1.00 95.19 89 TYR A CA 1
ATOM 749 C C . TYR A 1 89 ? 2.823 1.556 -6.638 1.00 95.19 89 TYR A C 1
ATOM 751 O O . TYR A 1 89 ? 3.646 0.657 -6.522 1.00 95.19 89 TYR A O 1
ATOM 759 N N . ASN A 1 90 ? 2.743 2.315 -7.739 1.00 93.69 90 ASN A N 1
ATOM 760 C CA . ASN A 1 90 ? 3.535 2.095 -8.961 1.00 93.69 90 ASN A CA 1
ATOM 761 C C . ASN A 1 90 ? 3.396 0.683 -9.561 1.00 93.69 90 ASN A C 1
ATOM 763 O O . ASN A 1 90 ? 4.363 0.095 -10.029 1.00 93.69 90 ASN A O 1
ATOM 767 N N . LEU A 1 91 ? 2.172 0.154 -9.577 1.00 91.88 91 LEU A N 1
ATOM 768 C CA . LEU A 1 91 ? 1.877 -1.153 -10.155 1.00 91.88 91 LEU A CA 1
ATOM 769 C C . LEU A 1 91 ? 2.180 -1.198 -11.668 1.00 91.88 91 LEU A C 1
ATOM 771 O O . LEU A 1 91 ? 1.532 -0.504 -12.453 1.00 91.88 91 LEU A O 1
ATOM 775 N N . ASP A 1 92 ? 3.150 -2.027 -12.061 1.00 87.56 92 ASP A N 1
ATOM 776 C CA . ASP A 1 92 ? 3.631 -2.232 -13.439 1.00 87.56 92 ASP A CA 1
ATOM 777 C C . ASP A 1 92 ? 3.313 -3.629 -14.008 1.00 87.56 92 ASP A C 1
ATOM 779 O O . ASP A 1 92 ? 3.583 -3.903 -15.176 1.00 87.56 92 ASP A O 1
ATOM 783 N N . PHE A 1 93 ? 2.712 -4.510 -13.208 1.00 88.56 93 PHE A N 1
ATOM 784 C CA . PHE A 1 93 ? 2.252 -5.844 -13.607 1.00 88.56 93 PHE A CA 1
ATOM 785 C C . PHE A 1 93 ? 0.889 -6.165 -12.988 1.00 88.56 93 PHE A C 1
ATOM 787 O O . PHE A 1 93 ? 0.381 -5.422 -12.154 1.00 88.56 93 PHE A O 1
ATOM 794 N N . ILE A 1 94 ? 0.290 -7.285 -13.391 1.00 86.19 94 ILE A N 1
ATOM 795 C CA . ILE A 1 94 ? -0.952 -7.790 -12.796 1.00 86.19 94 ILE A CA 1
ATOM 796 C C . ILE A 1 94 ? -0.574 -8.706 -11.622 1.00 86.19 94 ILE A C 1
ATOM 798 O O . ILE A 1 94 ? -0.022 -9.781 -11.867 1.00 86.19 94 ILE A O 1
ATOM 802 N N . PRO A 1 95 ? -0.797 -8.301 -10.359 1.00 84.12 95 PRO A N 1
ATOM 803 C CA . PRO A 1 95 ? -0.482 -9.138 -9.213 1.00 84.12 95 PRO A CA 1
ATOM 804 C C . PRO A 1 95 ? -1.550 -10.225 -9.066 1.00 84.12 95 PRO A C 1
ATOM 806 O O . PRO A 1 95 ? -2.736 -9.963 -9.268 1.00 84.12 95 PRO A O 1
ATOM 809 N N . ASN A 1 96 ? -1.146 -11.436 -8.681 1.00 83.75 96 ASN A N 1
ATOM 810 C CA . ASN A 1 96 ? -2.108 -12.443 -8.246 1.00 83.75 96 ASN A CA 1
ATOM 811 C C . ASN A 1 96 ? -2.493 -12.146 -6.789 1.00 83.75 96 ASN A C 1
ATOM 813 O O . ASN A 1 96 ? -1.661 -12.271 -5.892 1.00 83.75 96 ASN A O 1
ATOM 817 N N . LEU A 1 97 ? -3.740 -11.722 -6.581 1.00 81.88 97 LEU A N 1
ATOM 818 C CA . LEU A 1 97 ? -4.303 -11.383 -5.272 1.00 81.88 97 LEU A CA 1
ATOM 819 C C . LEU A 1 97 ? -5.486 -12.296 -4.906 1.00 81.88 97 LEU A C 1
ATOM 821 O O . LEU A 1 97 ? -6.275 -11.943 -4.045 1.00 81.88 97 LEU A O 1
ATOM 825 N N . GLU A 1 98 ? -5.630 -13.465 -5.541 1.00 81.06 98 GLU A N 1
ATOM 826 C CA . GLU A 1 98 ? -6.769 -14.379 -5.313 1.00 81.06 98 GLU A CA 1
ATOM 827 C C . GLU A 1 98 ? -6.868 -14.893 -3.868 1.00 81.06 98 GLU A C 1
ATOM 829 O O . GLU A 1 98 ? -7.920 -15.360 -3.443 1.00 81.06 98 GLU A O 1
ATOM 834 N N . LYS A 1 99 ? -5.760 -14.836 -3.124 1.00 75.12 99 LYS A N 1
ATOM 835 C CA . LYS A 1 99 ? -5.644 -15.327 -1.745 1.00 75.12 99 LYS A CA 1
ATOM 836 C C . LYS A 1 99 ? -5.860 -14.241 -0.680 1.00 75.12 99 LYS A C 1
ATOM 838 O O . LYS A 1 99 ? -5.634 -14.530 0.493 1.00 75.12 99 LYS A O 1
ATOM 843 N N . ILE A 1 100 ? -6.198 -13.013 -1.080 1.00 77.31 100 ILE A N 1
ATOM 844 C CA . ILE A 1 100 ? -6.314 -11.829 -0.209 1.00 77.31 100 ILE A CA 1
ATOM 845 C C . ILE A 1 100 ? -7.770 -11.386 -0.119 1.00 77.31 100 ILE A C 1
ATOM 847 O O . ILE A 1 100 ? -8.450 -11.386 -1.169 1.00 77.31 100 ILE A O 1
#